Protein AF-A0A562N8M1-F1 (afdb_monomer_lite)

pLDDT: mean 70.73, std 13.45, range [48.03, 92.56]

Secondary structure (DSSP, 8-state):
------HHHH-TTTT--TT--SSPPPHHHHHHHHHHHHHHHHHHHHHHHTT-

Structure (mmCIF, N/CA/C/O backbone):
data_AF-A0A562N8M1-F1
#
_entry.id   AF-A0A562N8M1-F1
#
loop_
_atom_site.group_PDB
_atom_site.id
_atom_site.type_symbol
_atom_site.label_atom_id
_atom_site.label_alt_id
_atom_site.label_comp_id
_atom_site.label_asym_id
_atom_site.label_entity_id
_atom_site.label_seq_id
_atom_site.pdbx_PDB_ins_code
_atom_site.Cartn_x
_atom_site.Cartn_y
_atom_site.Cartn_z
_atom_site.occupancy
_atom_site.B_iso_or_equiv
_atom_site.auth_seq_id
_atom_site.auth_comp_id
_atom_site.auth_asym_id
_atom_site.auth_atom_id
_atom_site.pdbx_PDB_model_num
ATOM 1 N N . MET A 1 1 ? 18.354 14.949 26.826 1.00 48.03 1 MET A N 1
ATOM 2 C CA . MET A 1 1 ? 17.612 15.697 25.788 1.00 48.03 1 MET A CA 1
ATOM 3 C C . MET A 1 1 ? 16.289 14.974 25.589 1.00 48.03 1 MET A C 1
ATOM 5 O O . MET A 1 1 ? 16.255 13.986 24.871 1.00 48.03 1 MET A O 1
ATOM 9 N N . GLY A 1 2 ? 15.265 15.343 26.365 1.00 63.38 2 GLY A N 1
ATOM 10 C CA . GLY A 1 2 ? 13.982 14.632 26.379 1.00 63.38 2 GLY A CA 1
ATOM 11 C C . GLY A 1 2 ? 13.234 14.820 25.064 1.00 63.38 2 GLY A C 1
ATOM 12 O O . GLY A 1 2 ? 13.312 15.900 24.475 1.00 63.38 2 GLY A O 1
ATOM 13 N N . GLN A 1 3 ? 12.544 13.773 24.603 1.00 66.56 3 GLN A N 1
ATOM 14 C CA . GLN A 1 3 ? 11.607 13.885 23.488 1.00 66.56 3 GLN A CA 1
ATOM 15 C C . GLN A 1 3 ? 10.659 15.047 23.794 1.00 66.56 3 GLN A C 1
ATOM 17 O O . GLN A 1 3 ? 10.017 15.069 24.846 1.00 66.56 3 GLN A O 1
ATOM 22 N N . LYS A 1 4 ? 10.665 16.068 22.935 1.00 65.69 4 LYS A N 1
ATOM 23 C CA . LYS A 1 4 ? 9.811 17.241 23.106 1.00 65.69 4 LYS A CA 1
ATOM 24 C C . LYS A 1 4 ? 8.378 16.745 22.956 1.00 65.69 4 LYS A C 1
ATOM 26 O O . LYS A 1 4 ? 8.031 16.229 21.902 1.00 65.69 4 LYS A O 1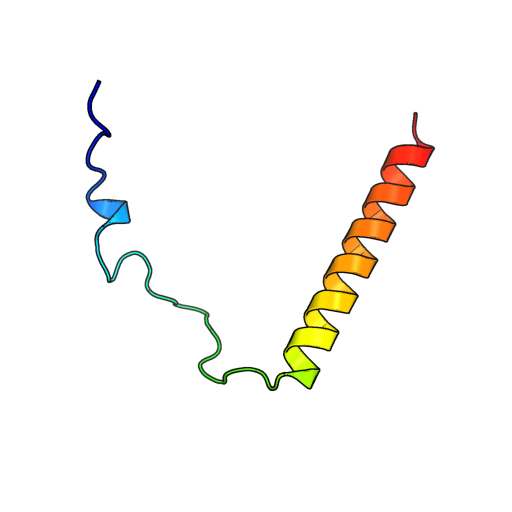
ATOM 31 N N . PHE A 1 5 ? 7.594 16.830 24.026 1.00 63.06 5 PHE A N 1
ATOM 32 C CA . PHE A 1 5 ? 6.176 16.496 23.993 1.00 63.06 5 PHE A CA 1
ATOM 33 C C . PHE A 1 5 ? 5.509 17.408 22.960 1.00 63.06 5 PHE A C 1
ATOM 35 O O . PHE A 1 5 ? 5.545 18.628 23.121 1.00 63.06 5 PHE A O 1
ATOM 42 N N . VAL A 1 6 ? 4.981 16.825 21.882 1.00 68.19 6 VAL A N 1
ATOM 43 C CA . VAL A 1 6 ? 4.219 17.537 20.850 1.00 68.19 6 VAL A CA 1
ATOM 44 C C . VAL A 1 6 ? 2.748 17.199 21.088 1.00 68.19 6 VAL A C 1
ATOM 46 O O . VAL A 1 6 ? 2.321 16.114 20.696 1.00 68.19 6 VAL A O 1
ATOM 49 N N . PRO A 1 7 ? 1.977 18.072 21.765 1.00 66.38 7 PRO A N 1
ATOM 50 C CA . PRO A 1 7 ? 0.590 17.785 22.137 1.00 66.38 7 PRO A CA 1
ATOM 51 C C . PRO A 1 7 ? -0.284 17.433 20.931 1.00 66.38 7 PRO A C 1
ATOM 53 O O . PRO A 1 7 ? -1.148 16.571 21.030 1.00 66.38 7 PRO A O 1
ATOM 56 N N . GLU A 1 8 ? 0.002 18.050 19.784 1.00 62.47 8 GLU A N 1
ATOM 57 C CA . GLU A 1 8 ? -0.694 17.824 18.516 1.00 62.47 8 GLU A CA 1
ATOM 58 C C . GLU A 1 8 ? -0.588 16.358 18.065 1.00 62.47 8 GLU A C 1
ATOM 60 O O . GLU A 1 8 ? -1.585 15.750 17.715 1.00 62.47 8 GLU A O 1
ATOM 65 N N . LEU A 1 9 ? 0.580 15.719 18.192 1.00 61.66 9 LEU A N 1
ATOM 66 C CA . LEU A 1 9 ? 0.784 14.316 17.790 1.00 61.66 9 LEU A CA 1
ATOM 67 C C . LEU A 1 9 ? 0.139 13.288 18.736 1.00 61.66 9 LEU A C 1
ATOM 69 O O . LEU A 1 9 ? 0.055 12.110 18.385 1.00 61.66 9 LEU A O 1
ATOM 73 N N . HIS A 1 10 ? -0.280 13.713 19.929 1.00 64.75 10 HIS A N 1
ATOM 74 C CA . HIS A 1 10 ? -0.834 12.843 20.969 1.00 64.75 10 HIS A CA 1
ATOM 75 C C . HIS A 1 10 ? -2.340 13.009 21.177 1.00 64.75 10 HIS A C 1
ATOM 77 O O . HIS A 1 10 ? -2.912 12.247 21.956 1.00 64.75 10 HIS A O 1
ATOM 83 N N . ASP A 1 11 ? -2.985 13.963 20.506 1.00 67.12 11 ASP A N 1
A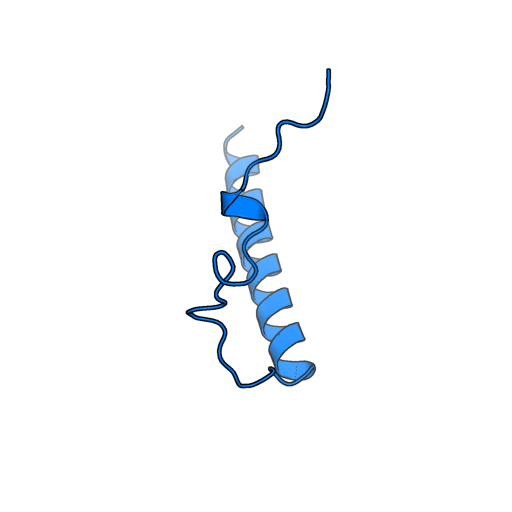TOM 84 C CA . ASP A 1 11 ? -4.440 14.063 20.523 1.00 67.12 11 ASP A CA 1
ATOM 85 C C . ASP A 1 11 ? -5.024 12.900 19.692 1.00 67.12 11 ASP A C 1
ATOM 87 O O . ASP A 1 11 ? -4.744 12.792 18.492 1.00 67.12 11 ASP A O 1
ATOM 91 N N . PRO A 1 12 ? -5.825 12.002 20.300 1.00 65.62 12 PRO A N 1
ATOM 92 C CA . PRO A 1 12 ? -6.469 10.899 19.587 1.00 65.62 12 PRO A CA 1
ATOM 93 C C . PRO A 1 12 ? -7.347 11.369 18.422 1.00 65.62 12 PRO A C 1
ATOM 95 O O . PRO A 1 12 ? -7.563 10.608 17.484 1.00 65.62 12 PRO A O 1
ATOM 98 N N . ASN A 1 13 ? -7.824 12.617 18.468 1.00 63.0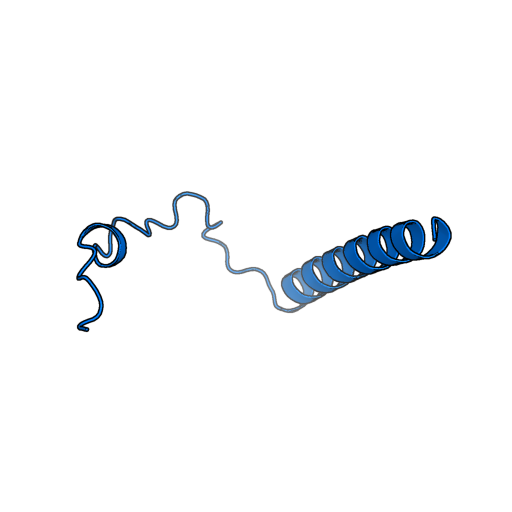3 13 ASN A N 1
ATOM 99 C CA . ASN A 1 13 ? -8.614 13.239 17.411 1.00 63.03 13 ASN A CA 1
ATOM 100 C C . ASN A 1 13 ? -7.751 13.979 16.375 1.00 63.03 13 ASN A C 1
ATOM 102 O O . ASN A 1 13 ? -8.262 14.354 15.324 1.00 63.03 13 ASN A O 1
ATOM 106 N N . TYR A 1 14 ? -6.455 14.198 16.620 1.00 63.34 14 TYR A N 1
ATOM 107 C CA . TYR A 1 14 ? -5.561 14.818 15.630 1.00 63.34 14 TYR A CA 1
ATOM 108 C C . TYR A 1 14 ? -5.203 13.852 14.501 1.00 63.34 14 TYR A C 1
ATOM 110 O O . TYR A 1 14 ? -5.100 14.247 13.344 1.00 63.34 14 TYR A O 1
ATOM 118 N N . ARG A 1 15 ? -5.114 12.554 14.811 1.00 60.34 15 ARG A N 1
ATOM 119 C CA . ARG A 1 15 ? -5.202 11.480 13.812 1.00 60.34 15 ARG A CA 1
ATOM 120 C C . ARG A 1 15 ? -6.654 11.061 13.623 1.00 60.34 15 ARG A C 1
ATOM 122 O O . ARG A 1 15 ? -6.979 9.879 13.691 1.00 60.34 15 ARG A O 1
ATOM 129 N N . SER A 1 16 ? -7.537 12.027 13.384 1.00 57.09 16 SER A N 1
ATOM 130 C CA . SER A 1 16 ? -8.817 11.678 12.787 1.00 57.09 16 SER A CA 1
ATOM 131 C C . SER A 1 16 ? -8.503 11.037 11.447 1.00 57.09 16 SER A C 1
ATOM 133 O O . SER A 1 16 ? -7.823 11.614 10.601 1.00 57.09 16 SER A O 1
ATOM 135 N N . THR A 1 17 ? -8.946 9.805 11.266 1.00 60.53 17 THR A N 1
ATOM 136 C CA . THR A 1 17 ? -8.810 9.075 10.011 1.00 60.53 17 THR A CA 1
ATOM 137 C C . THR A 1 17 ? -9.845 9.587 9.010 1.00 60.53 17 THR A C 1
ATOM 139 O O . THR A 1 17 ? -10.531 8.816 8.343 1.00 60.53 17 THR A O 1
ATOM 142 N N . GLU A 1 18 ? -9.981 10.914 8.928 1.00 52.31 18 GLU A N 1
ATOM 143 C CA . GLU A 1 18 ? -10.808 11.625 7.965 1.00 52.31 18 GLU A CA 1
ATOM 144 C C . GLU A 1 18 ? -10.294 11.271 6.569 1.00 52.31 18 GLU A C 1
ATOM 146 O O . GLU A 1 18 ? -9.305 11.811 6.083 1.00 52.31 18 GLU A O 1
ATOM 151 N N . GLY A 1 19 ? -10.932 10.270 5.960 1.00 56.25 19 GLY A N 1
ATOM 152 C CA . GLY A 1 19 ? -10.549 9.719 4.661 1.00 56.25 19 GLY A CA 1
ATOM 153 C C . GLY A 1 19 ? -10.226 8.224 4.654 1.00 56.25 19 GLY A C 1
ATOM 154 O O . GLY A 1 19 ? -10.112 7.656 3.568 1.00 56.25 19 GLY A O 1
ATOM 155 N N . GLN A 1 20 ? -10.136 7.543 5.805 1.00 57.47 20 GLN A N 1
ATOM 156 C CA . GLN A 1 20 ? -10.166 6.080 5.794 1.00 57.47 20 GLN A CA 1
ATOM 157 C C . GLN A 1 20 ? -11.562 5.639 5.362 1.00 57.47 20 GLN A C 1
ATOM 159 O O . GLN A 1 20 ? -12.541 5.840 6.081 1.00 57.47 20 GLN A O 1
ATOM 164 N N . LYS A 1 21 ? -11.651 5.037 4.169 1.00 62.59 21 LYS A N 1
ATOM 165 C CA . LYS A 1 21 ? -12.828 4.263 3.775 1.00 62.59 21 LYS A CA 1
ATOM 166 C C . LYS A 1 21 ? -13.124 3.291 4.915 1.00 62.59 21 LYS A C 1
ATOM 168 O O . LYS A 1 21 ? -12.283 2.478 5.279 1.00 62.59 21 LYS A O 1
ATOM 173 N N . THR A 1 22 ? -14.305 3.433 5.503 1.00 62.12 22 THR A N 1
ATOM 174 C CA . THR A 1 22 ? -14.785 2.631 6.636 1.00 62.12 22 THR A CA 1
ATOM 175 C C . THR A 1 22 ? -14.985 1.162 6.277 1.00 62.12 22 THR A C 1
ATOM 177 O O . THR A 1 22 ? -15.144 0.324 7.160 1.00 62.12 22 THR A O 1
ATOM 180 N N . GLU A 1 23 ? -14.963 0.842 4.988 1.00 70.62 23 GLU A N 1
ATOM 181 C CA . GLU A 1 23 ? -14.984 -0.521 4.490 1.00 70.62 23 GLU A CA 1
ATOM 182 C C . GLU A 1 23 ? -13.560 -1.073 4.501 1.00 70.62 23 GLU A C 1
ATOM 184 O O . GLU A 1 23 ? -12.704 -0.665 3.713 1.00 70.62 23 GLU A O 1
ATOM 189 N N . ALA A 1 24 ? -13.314 -1.992 5.437 1.00 72.31 24 ALA A N 1
ATOM 190 C CA . ALA A 1 24 ? -12.131 -2.831 5.398 1.00 72.31 24 ALA A CA 1
ATOM 191 C C . ALA A 1 24 ? -12.116 -3.552 4.047 1.00 72.31 24 ALA A C 1
ATOM 193 O O . ALA A 1 24 ? -13.055 -4.281 3.720 1.00 72.31 24 ALA A O 1
ATOM 194 N N . LEU A 1 25 ? -11.069 -3.303 3.263 1.00 75.50 25 LEU A N 1
ATOM 195 C CA . LEU A 1 25 ? -10.837 -4.022 2.019 1.00 75.50 25 LEU A CA 1
ATOM 196 C C . LEU A 1 25 ? -10.764 -5.517 2.322 1.00 75.50 25 LEU A C 1
ATOM 198 O O . LEU A 1 25 ? -10.240 -5.926 3.364 1.00 75.50 25 LEU A O 1
ATOM 202 N N . THR A 1 26 ? -11.285 -6.326 1.409 1.00 83.50 26 THR A N 1
ATOM 203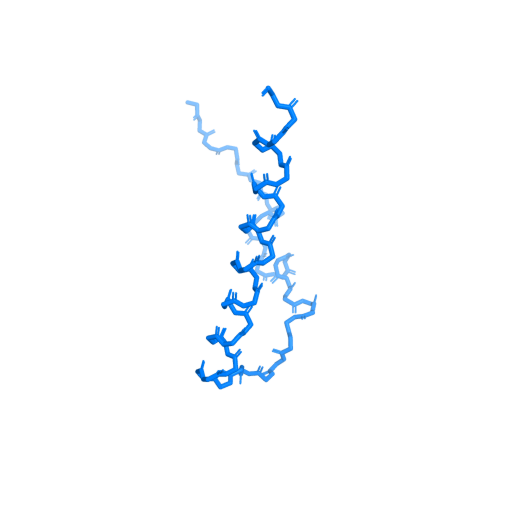 C CA . THR A 1 26 ? -11.042 -7.768 1.470 1.00 83.50 26 THR A CA 1
ATOM 204 C C . THR A 1 26 ? -9.550 -8.045 1.267 1.00 83.50 26 THR A C 1
ATOM 206 O O . THR A 1 26 ? -8.842 -7.240 0.659 1.00 83.50 26 THR A O 1
ATOM 209 N N . GLU A 1 27 ? -9.057 -9.169 1.789 1.00 83.00 27 GLU A N 1
ATOM 210 C CA . GLU A 1 27 ? -7.642 -9.562 1.675 1.00 83.00 27 GLU A CA 1
ATOM 211 C C . GLU A 1 27 ? -7.183 -9.538 0.205 1.00 83.00 27 GLU A C 1
ATOM 213 O O . GLU A 1 27 ? -6.214 -8.859 -0.130 1.00 83.00 27 GLU A O 1
ATOM 218 N N . ASP A 1 28 ? -8.001 -10.094 -0.693 1.00 85.94 28 ASP A N 1
ATOM 219 C CA . ASP A 1 28 ? -7.776 -10.093 -2.143 1.00 85.94 28 ASP A CA 1
ATOM 220 C C . ASP A 1 28 ? -7.704 -8.689 -2.773 1.00 85.94 28 ASP A C 1
ATOM 222 O O . ASP A 1 28 ? -7.075 -8.493 -3.814 1.00 85.94 28 ASP A O 1
ATOM 226 N N . GLU A 1 29 ? -8.431 -7.707 -2.239 1.00 83.62 29 GLU A N 1
ATOM 227 C CA . GLU A 1 29 ? -8.395 -6.325 -2.736 1.00 83.62 29 GLU A CA 1
ATOM 228 C C . GLU A 1 29 ? -7.175 -5.578 -2.208 1.00 83.62 29 GLU A C 1
ATOM 230 O O . GLU A 1 29 ? -6.557 -4.816 -2.953 1.00 83.62 29 GLU A O 1
ATOM 235 N N . ALA A 1 30 ? -6.813 -5.813 -0.946 1.00 86.19 30 ALA A N 1
ATOM 236 C CA . ALA A 1 30 ? -5.625 -5.238 -0.338 1.00 86.19 30 ALA A CA 1
ATOM 237 C C . ALA A 1 30 ? -4.351 -5.726 -1.042 1.00 86.19 30 ALA A C 1
ATOM 239 O O . ALA A 1 30 ? -3.506 -4.903 -1.391 1.00 86.19 30 ALA A O 1
ATOM 240 N N . GLU A 1 31 ? -4.254 -7.029 -1.321 1.00 89.75 31 GLU A N 1
ATOM 241 C CA . GLU A 1 31 ? -3.141 -7.620 -2.072 1.00 89.75 31 GLU A CA 1
ATOM 242 C C . GLU A 1 31 ? -3.020 -7.006 -3.469 1.00 89.75 31 GLU A C 1
ATOM 244 O O . GLU A 1 31 ? -1.958 -6.515 -3.840 1.00 89.75 31 GLU A O 1
ATOM 249 N N . ARG A 1 32 ? -4.130 -6.913 -4.215 1.00 89.56 32 ARG A N 1
ATOM 250 C CA . ARG A 1 32 ? -4.123 -6.331 -5.568 1.00 89.56 32 ARG A CA 1
ATOM 251 C C .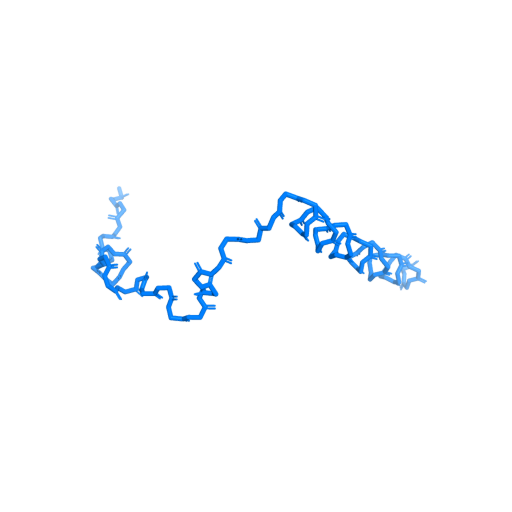 ARG A 1 32 ? -3.690 -4.866 -5.596 1.00 89.56 32 ARG A C 1
ATOM 253 O O . ARG A 1 32 ? -2.989 -4.458 -6.520 1.00 89.56 32 ARG A O 1
ATOM 260 N N . ILE A 1 33 ? -4.123 -4.065 -4.623 1.00 90.44 33 ILE A N 1
ATOM 261 C CA . ILE A 1 33 ? -3.724 -2.653 -4.523 1.00 90.44 33 ILE A CA 1
ATOM 262 C C . ILE A 1 33 ? -2.238 -2.547 -4.180 1.00 90.44 33 ILE A C 1
ATOM 264 O O . ILE A 1 33 ? -1.538 -1.707 -4.743 1.00 90.44 33 ILE A O 1
ATOM 268 N N . PHE A 1 34 ? -1.758 -3.400 -3.277 1.00 89.94 34 PHE A N 1
ATOM 269 C CA . PHE A 1 34 ? -0.357 -3.419 -2.887 1.00 89.94 34 PHE A CA 1
ATOM 270 C C . PHE A 1 34 ? 0.548 -3.828 -4.055 1.00 89.94 34 PHE A C 1
ATOM 272 O O . PHE A 1 34 ? 1.491 -3.107 -4.363 1.00 89.94 34 PHE A O 1
ATOM 279 N N . ASP A 1 35 ? 0.214 -4.903 -4.771 1.00 92.56 35 ASP A N 1
ATOM 280 C CA . ASP A 1 35 ? 0.961 -5.354 -5.951 1.00 92.56 35 ASP A CA 1
ATOM 281 C C . ASP A 1 35 ? 1.013 -4.281 -7.046 1.00 92.56 35 ASP A C 1
ATOM 283 O O . ASP A 1 35 ? 2.063 -4.054 -7.648 1.00 92.56 35 ASP A O 1
ATOM 287 N N . ALA A 1 36 ? -0.100 -3.576 -7.284 1.00 92.06 36 ALA A N 1
ATOM 288 C CA . ALA A 1 36 ? -0.145 -2.474 -8.242 1.00 92.06 36 ALA A CA 1
ATOM 289 C C . ALA A 1 36 ? 0.772 -1.309 -7.832 1.00 92.06 36 ALA A C 1
ATOM 291 O O . ALA A 1 36 ? 1.486 -0.770 -8.675 1.00 92.06 36 ALA A O 1
ATOM 292 N N . MET A 1 37 ? 0.793 -0.957 -6.542 1.00 89.31 37 MET A N 1
ATOM 293 C CA . MET A 1 37 ? 1.670 0.088 -6.003 1.00 89.31 37 MET A CA 1
ATOM 294 C C . MET A 1 37 ? 3.152 -0.286 -6.143 1.00 89.31 37 MET A C 1
ATOM 296 O O . MET A 1 37 ? 3.970 0.558 -6.498 1.00 89.31 37 MET A O 1
ATOM 300 N N . ILE A 1 38 ? 3.507 -1.549 -5.883 1.00 91.12 38 ILE A N 1
ATOM 301 C CA . ILE A 1 38 ? 4.882 -2.034 -6.060 1.00 91.12 38 ILE A CA 1
ATOM 302 C C . ILE A 1 38 ? 5.282 -2.000 -7.536 1.00 91.12 38 ILE A C 1
ATOM 304 O O . ILE A 1 38 ? 6.365 -1.522 -7.855 1.00 91.12 38 ILE A O 1
ATOM 308 N N . ALA A 1 39 ? 4.402 -2.438 -8.441 1.00 91.50 39 ALA A N 1
ATOM 309 C CA . ALA A 1 39 ? 4.674 -2.402 -9.875 1.00 91.50 39 ALA A CA 1
ATOM 310 C C . ALA A 1 39 ? 4.904 -0.973 -10.404 1.00 91.50 39 ALA A C 1
ATOM 312 O O . ALA A 1 39 ? 5.738 -0.775 -11.287 1.00 91.50 39 ALA A O 1
ATOM 313 N N . GLU A 1 40 ? 4.186 0.018 -9.868 1.00 87.25 40 GLU A N 1
ATOM 314 C CA . GLU A 1 40 ? 4.380 1.435 -10.197 1.00 87.25 40 GLU A CA 1
ATOM 315 C C . GLU A 1 40 ? 5.731 1.955 -9.681 1.00 87.25 40 GLU A C 1
ATOM 317 O O . GLU A 1 40 ? 6.507 2.514 -10.454 1.00 87.25 40 GLU A O 1
ATOM 322 N N . LEU A 1 41 ? 6.068 1.679 -8.417 1.00 85.25 41 LEU A N 1
ATOM 323 C CA . LEU A 1 41 ? 7.358 2.050 -7.821 1.00 85.25 41 LEU A CA 1
ATOM 324 C C . LEU A 1 41 ? 8.551 1.412 -8.546 1.00 85.25 41 LEU A C 1
ATOM 326 O O . LEU A 1 41 ? 9.566 2.069 -8.771 1.00 85.25 41 LEU A O 1
ATOM 330 N N . ASP A 1 42 ? 8.435 0.143 -8.935 1.00 84.19 42 ASP A N 1
ATOM 331 C CA . ASP A 1 42 ? 9.473 -0.551 -9.697 1.00 84.19 42 ASP A CA 1
ATOM 332 C C . ASP A 1 42 ? 9.652 0.063 -11.094 1.00 84.19 42 ASP A C 1
ATOM 334 O O . ASP A 1 42 ? 10.782 0.189 -11.573 1.00 84.19 42 ASP A O 1
ATOM 338 N N . ALA A 1 43 ? 8.561 0.486 -11.744 1.00 78.69 43 ALA A N 1
ATOM 339 C CA . ALA A 1 43 ? 8.619 1.161 -13.037 1.00 78.69 43 ALA A CA 1
ATOM 340 C C . ALA A 1 43 ? 9.330 2.522 -12.936 1.00 78.69 43 ALA A C 1
ATOM 342 O O . ALA A 1 43 ? 10.233 2.800 -13.727 1.00 78.69 43 ALA A O 1
ATOM 343 N N . GLU A 1 44 ? 8.995 3.324 -11.924 1.00 76.19 44 GLU A N 1
ATOM 344 C CA . GLU A 1 44 ? 9.657 4.605 -11.651 1.00 76.19 44 GLU A CA 1
ATOM 345 C C . GLU A 1 44 ? 11.152 4.421 -11.339 1.00 76.19 44 GLU A C 1
ATOM 347 O O . GLU A 1 44 ? 12.008 5.144 -11.857 1.00 76.19 44 GLU A O 1
ATOM 352 N N . HIS A 1 45 ? 11.497 3.395 -10.558 1.00 63.97 45 HIS A N 1
ATOM 353 C CA . HIS A 1 45 ? 12.879 3.098 -10.187 1.00 63.97 45 HIS A CA 1
ATOM 354 C C . HIS A 1 45 ? 13.717 2.558 -11.365 1.00 63.97 45 HIS A C 1
ATOM 356 O O . HIS A 1 45 ? 14.938 2.757 -11.420 1.00 63.97 45 HIS A O 1
ATOM 362 N N . CYS A 1 46 ? 13.084 1.898 -12.342 1.00 59.53 46 CYS A N 1
ATOM 363 C CA . CYS A 1 46 ? 13.726 1.514 -13.600 1.00 59.53 46 CYS A CA 1
ATOM 364 C C . CYS A 1 46 ? 14.042 2.720 -14.496 1.00 59.53 46 CYS A C 1
ATOM 366 O O . CYS A 1 46 ? 15.093 2.727 -15.145 1.00 59.53 46 CYS A O 1
ATOM 368 N N . ASP A 1 47 ? 13.180 3.736 -14.523 1.00 57.06 47 ASP A N 1
ATOM 369 C CA . ASP A 1 47 ? 13.419 4.954 -15.300 1.00 57.06 47 ASP A CA 1
ATOM 370 C C . ASP A 1 47 ? 14.531 5.817 -14.681 1.00 57.06 47 ASP A C 1
ATOM 372 O O . ASP A 1 47 ? 15.371 6.363 -15.404 1.00 57.06 47 ASP A O 1
ATOM 376 N N . GLU A 1 48 ? 14.628 5.859 -13.350 1.00 57.75 48 GLU A N 1
ATOM 377 C CA . GLU A 1 48 ? 15.675 6.605 -12.643 1.00 57.75 48 GLU A CA 1
ATOM 378 C C . GLU A 1 48 ? 17.078 5.980 -12.811 1.00 57.75 48 GLU A C 1
ATOM 380 O O . GLU A 1 48 ? 18.070 6.693 -12.972 1.00 57.75 48 GLU A O 1
ATOM 385 N N . GLN A 1 49 ? 17.185 4.647 -12.894 1.00 54.62 49 GLN A N 1
ATOM 386 C CA . GLN A 1 49 ? 18.461 3.962 -13.165 1.00 54.62 49 GLN A CA 1
ATOM 387 C C . GLN A 1 49 ? 18.947 4.079 -14.615 1.00 54.62 49 GLN A C 1
ATOM 389 O O . GLN A 1 49 ? 20.130 3.867 -14.881 1.00 54.62 49 GLN A O 1
ATOM 394 N N . ARG A 1 50 ? 18.072 4.419 -15.566 1.00 55.41 50 ARG A N 1
ATOM 395 C CA . ARG A 1 50 ? 18.430 4.529 -16.988 1.00 55.41 50 ARG A CA 1
ATOM 396 C C . ARG A 1 50 ? 18.983 5.908 -17.376 1.00 55.41 50 ARG A C 1
ATOM 398 O O . ARG A 1 50 ? 19.411 6.087 -18.516 1.00 55.41 50 ARG A O 1
ATOM 405 N N . SER A 1 51 ? 18.972 6.859 -16.439 1.00 54.94 51 SER A N 1
ATOM 406 C CA . SER A 1 51 ? 19.43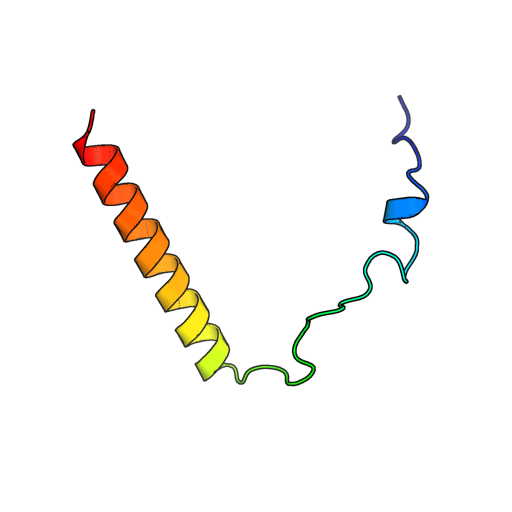2 8.242 -16.620 1.00 54.94 51 SER A CA 1
ATOM 407 C C . SER A 1 51 ? 20.783 8.562 -15.947 1.00 54.94 51 SER A C 1
ATOM 409 O O . SER A 1 51 ? 21.165 9.735 -15.930 1.00 54.94 51 SER A O 1
ATOM 411 N N . ASN A 1 52 ? 21.510 7.566 -15.422 1.00 48.22 52 ASN A N 1
ATOM 412 C CA . ASN A 1 52 ? 22.874 7.722 -14.882 1.00 48.22 52 ASN A CA 1
ATOM 413 C C . ASN A 1 52 ? 23.944 7.119 -15.798 1.00 48.22 52 ASN A C 1
ATOM 415 O O . ASN A 1 52 ? 23.766 5.961 -16.237 1.00 48.22 52 ASN A O 1
#

Foldseek 3Di:
DDDPDDVLVVPPCNPPVVPPPPDDDDPVRVVVVVVVVVVVVVVVVVVVVVVD

Radius of gyration: 18.65 Å; chains: 1; bounding box: 38×28×43 Å

Sequence (52 aa):
MGQKFVPELHDPNYRSTEGQKTEALTEDEAERIFDAMIAELDAEHCDEQRSN

Organism: NCBI:txid384678